Protein AF-A0A811YX08-F1 (afdb_monomer_lite)

Organism: Nyctereutes procyonoides (NCBI:txid34880)

InterPro domains:
  IPR000266 Small ribosomal subunit protein uS17 [PF00366] (24-75)
  IPR000266 Small ribosomal subunit protein uS17 [PTHR10744] (3-75)
  IPR012340 Nucleic acid-binding, OB-fold [SSF50249] (17-75)

Radius of gyration: 16.67 Å; chains: 1; bounding box: 40×21×46 Å

pLDDT: mean 76.2, std 14.74, range [48.81, 95.44]

Foldseek 3Di:
DQVLCVPPPPQDQCDPVHHDHDDDDDDAKDKDKDWDWDADPVVRDTDIDIDIDIAHDDPSPPDDDPPDDDDDDDD

Sequence (75 aa):
MIKEATEGTNIDKKCPFTGNFHPRKMQKTSVTHQDCLHYIQKHNHFEKHQKNMSVHLFSCFRDVQIGDIATVGQC

Structure (mmCIF, N/CA/C/O backbone):
data_AF-A0A811YX08-F1
#
_entry.id   AF-A0A811YX08-F1
#
loop_
_atom_site.group_PDB
_atom_site.id
_atom_site.type_symbol
_atom_site.label_atom_id
_atom_site.label_alt_id
_atom_site.label_comp_id
_atom_site.label_asym_id
_atom_site.label_entity_id
_atom_site.label_seq_id
_atom_site.pdbx_PDB_ins_code
_atom_site.Cartn_x
_atom_site.Cartn_y
_atom_site.Cartn_z
_atom_site.occupancy
_atom_site.B_iso_or_equiv
_atom_site.auth_seq_id
_atom_site.auth_comp_id
_atom_site.auth_asym_id
_atom_site.auth_atom_id
_atom_site.pdbx_PDB_model_num
ATOM 1 N N . MET A 1 1 ? 5.498 -11.789 -15.317 1.00 49.88 1 MET A N 1
ATOM 2 C CA . MET A 1 1 ? 6.438 -10.646 -15.285 1.00 49.88 1 MET A CA 1
ATOM 3 C C . MET A 1 1 ? 5.822 -9.502 -16.069 1.00 49.88 1 MET A C 1
ATOM 5 O O . MET A 1 1 ? 5.227 -9.764 -17.108 1.00 49.88 1 MET A O 1
ATOM 9 N N . ILE A 1 2 ? 5.901 -8.275 -15.551 1.00 61.53 2 ILE A N 1
ATOM 10 C CA . ILE A 1 2 ? 5.389 -7.081 -16.239 1.00 61.53 2 ILE A CA 1
ATOM 11 C C . ILE A 1 2 ? 6.288 -6.842 -17.459 1.00 61.53 2 ILE A C 1
ATOM 13 O O . ILE A 1 2 ? 7.495 -6.693 -17.287 1.00 61.53 2 ILE A O 1
ATOM 17 N N . LYS A 1 3 ? 5.725 -6.836 -18.676 1.00 62.31 3 LYS A N 1
ATOM 18 C CA . LYS A 1 3 ? 6.493 -6.671 -19.930 1.00 62.31 3 LYS A CA 1
ATOM 19 C C . LYS A 1 3 ? 7.340 -5.395 -19.920 1.00 62.31 3 LYS A C 1
ATOM 21 O O . LYS A 1 3 ? 8.497 -5.403 -20.324 1.00 62.31 3 LYS A O 1
ATOM 26 N N . GLU A 1 4 ? 6.810 -4.339 -19.313 1.00 66.12 4 GLU A N 1
ATOM 27 C CA . GLU A 1 4 ? 7.462 -3.034 -19.165 1.00 66.12 4 GLU A CA 1
ATOM 28 C C . GLU A 1 4 ? 8.710 -3.066 -18.272 1.00 66.12 4 GLU A C 1
ATOM 30 O O . GLU A 1 4 ? 9.593 -2.225 -18.423 1.00 66.12 4 GLU A O 1
ATOM 35 N N . ALA A 1 5 ? 8.809 -4.030 -17.350 1.00 58.59 5 ALA A N 1
ATOM 36 C CA . ALA A 1 5 ? 10.001 -4.219 -16.523 1.00 58.59 5 ALA A CA 1
ATOM 37 C C . ALA A 1 5 ? 11.145 -4.897 -17.293 1.00 58.59 5 ALA A C 1
ATOM 39 O O . ALA A 1 5 ? 12.306 -4.733 -16.923 1.00 58.59 5 ALA A O 1
ATOM 40 N N . THR A 1 6 ? 10.819 -5.647 -18.349 1.00 60.09 6 THR A N 1
ATOM 41 C CA . THR A 1 6 ? 11.784 -6.346 -19.208 1.00 60.09 6 THR A CA 1
ATOM 42 C C . THR A 1 6 ? 12.179 -5.498 -20.420 1.00 60.09 6 THR A C 1
ATOM 44 O O . THR A 1 6 ? 13.341 -5.498 -20.809 1.00 60.09 6 THR A O 1
ATOM 47 N N . GLU A 1 7 ? 11.233 -4.750 -20.994 1.00 62.28 7 GLU A N 1
ATOM 48 C CA . GLU A 1 7 ? 11.415 -3.957 -22.221 1.00 62.28 7 GLU A CA 1
ATOM 49 C C . GLU A 1 7 ? 11.746 -2.476 -21.943 1.00 62.28 7 GLU A C 1
ATOM 51 O O . GLU A 1 7 ? 12.241 -1.760 -22.814 1.00 62.28 7 GLU A O 1
ATOM 56 N N . GLY A 1 8 ? 11.486 -1.986 -20.726 1.00 60.91 8 GLY A N 1
ATOM 57 C CA . GLY A 1 8 ? 11.692 -0.590 -20.357 1.00 60.91 8 GLY A CA 1
ATOM 58 C C . GLY A 1 8 ? 13.155 -0.238 -20.073 1.00 60.91 8 GLY A C 1
ATOM 59 O O . GLY A 1 8 ? 13.790 -0.805 -19.192 1.00 60.91 8 GLY A O 1
ATOM 60 N N . THR A 1 9 ? 13.666 0.812 -20.722 1.00 58.53 9 THR A N 1
ATOM 61 C CA . THR A 1 9 ? 15.025 1.367 -20.521 1.00 58.53 9 THR A CA 1
ATOM 62 C C . THR A 1 9 ? 15.255 1.999 -19.136 1.00 58.53 9 THR A C 1
ATOM 64 O O . THR A 1 9 ? 16.374 2.382 -18.802 1.00 58.53 9 THR A O 1
ATOM 67 N N . ASN A 1 10 ? 14.206 2.134 -18.315 1.00 55.75 10 ASN A N 1
ATOM 68 C CA . ASN A 1 10 ? 14.287 2.684 -16.961 1.00 55.75 10 ASN A CA 1
ATOM 69 C C . ASN A 1 10 ? 14.545 1.564 -15.950 1.00 55.75 10 ASN A C 1
ATOM 71 O O . ASN A 1 10 ? 13.622 1.070 -15.303 1.00 55.75 10 ASN A O 1
ATOM 75 N N . IL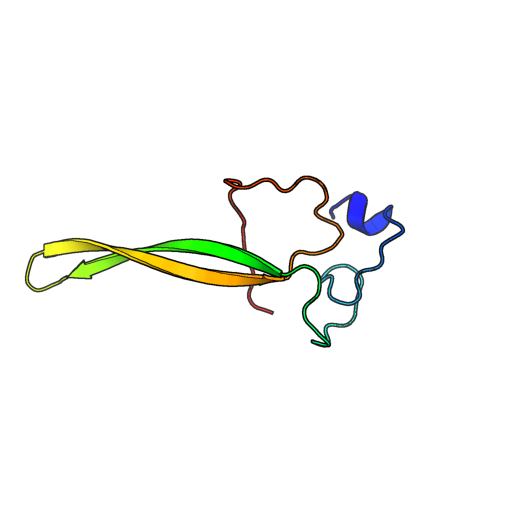E A 1 11 ? 15.813 1.182 -15.805 1.00 57.91 11 ILE A N 1
ATOM 76 C CA . ILE A 1 11 ? 16.251 0.227 -14.784 1.00 57.91 11 ILE A CA 1
ATOM 77 C C . ILE A 1 11 ? 16.198 0.927 -13.419 1.00 57.91 11 ILE A C 1
ATOM 79 O O . ILE A 1 11 ? 17.155 1.565 -12.973 1.00 57.91 11 ILE A O 1
ATOM 83 N N . ASP A 1 12 ? 15.046 0.848 -12.758 1.00 59.69 12 ASP A N 1
ATOM 84 C CA . ASP A 1 12 ? 14.908 1.271 -11.370 1.00 59.69 12 ASP A CA 1
ATOM 85 C C . ASP A 1 12 ? 15.641 0.265 -10.478 1.00 59.69 12 ASP A C 1
ATOM 87 O O . ASP A 1 12 ? 15.224 -0.883 -10.339 1.00 59.69 12 ASP A O 1
ATOM 91 N N . LYS A 1 13 ? 16.745 0.690 -9.855 1.00 61.41 13 LYS A N 1
ATOM 92 C CA . LYS A 1 13 ? 17.542 -0.169 -8.962 1.00 61.41 13 LYS A CA 1
ATOM 93 C C . LYS A 1 13 ? 16.756 -0.656 -7.740 1.00 61.41 13 LYS A C 1
ATOM 95 O O . LYS A 1 13 ? 17.215 -1.574 -7.072 1.00 61.41 13 LYS A O 1
ATOM 100 N N . LYS A 1 14 ? 15.606 -0.044 -7.433 1.00 62.97 14 LYS A N 1
ATOM 101 C CA . LYS A 1 14 ? 14.717 -0.457 -6.342 1.00 62.97 14 LYS A CA 1
ATOM 102 C C . LYS A 1 14 ? 13.707 -1.522 -6.783 1.00 62.97 14 LYS A C 1
ATOM 104 O O . LYS A 1 14 ? 13.064 -2.100 -5.917 1.00 62.97 14 LYS A O 1
ATOM 109 N N . CYS A 1 15 ? 13.561 -1.781 -8.087 1.00 63.00 15 CYS A N 1
ATOM 110 C CA . CYS A 1 15 ? 12.581 -2.722 -8.623 1.00 63.00 15 CYS A CA 1
ATOM 111 C C . CYS A 1 15 ? 12.832 -4.147 -8.098 1.00 63.00 15 CYS A C 1
ATOM 113 O O . CYS A 1 15 ? 13.922 -4.677 -8.330 1.00 63.00 15 CYS A O 1
ATOM 115 N N . PRO A 1 16 ? 11.831 -4.810 -7.486 1.00 64.94 16 PRO A N 1
ATOM 116 C CA . PRO A 1 16 ? 11.973 -6.173 -6.968 1.00 64.94 16 PRO A CA 1
ATOM 117 C C . PRO A 1 16 ? 12.209 -7.209 -8.077 1.00 64.94 16 PRO A C 1
ATOM 119 O O . PRO A 1 16 ? 12.569 -8.345 -7.792 1.00 64.94 16 PRO A O 1
ATOM 122 N N . PHE A 1 17 ? 12.013 -6.825 -9.343 1.00 62.94 17 PHE A N 1
ATOM 123 C CA . PHE A 1 17 ? 12.178 -7.703 -10.499 1.00 62.94 17 PHE A CA 1
ATOM 124 C C . PHE A 1 17 ? 13.544 -7.572 -11.193 1.00 62.94 17 PHE A C 1
ATOM 126 O O . PHE A 1 17 ? 13.930 -8.493 -11.906 1.00 62.94 17 PHE A O 1
ATOM 133 N N . THR A 1 18 ? 14.273 -6.459 -11.022 1.00 58.81 18 THR A N 1
ATOM 134 C CA . THR A 1 18 ? 15.483 -6.154 -11.822 1.00 58.81 18 THR A CA 1
ATOM 135 C C . THR A 1 18 ? 16.640 -5.479 -11.066 1.00 58.81 18 THR A C 1
ATOM 137 O O . THR A 1 18 ? 17.698 -5.290 -11.666 1.00 58.81 18 THR A O 1
ATOM 140 N N . GLY A 1 19 ? 16.511 -5.115 -9.780 1.00 59.12 19 GLY A N 1
ATOM 141 C CA . GLY A 1 19 ? 17.535 -4.335 -9.063 1.00 59.12 19 GLY A CA 1
ATOM 142 C C . GLY A 1 19 ? 17.818 -4.759 -7.614 1.00 59.12 19 GLY A C 1
ATOM 143 O O . GLY A 1 19 ? 16.997 -5.386 -6.954 1.00 59.12 19 GLY A O 1
ATOM 144 N N . ASN A 1 20 ? 19.002 -4.381 -7.109 1.00 59.91 20 ASN A N 1
ATOM 145 C CA . ASN A 1 20 ? 19.408 -4.581 -5.711 1.00 59.91 20 ASN A CA 1
ATOM 146 C C . ASN A 1 20 ? 18.845 -3.476 -4.804 1.00 59.91 20 ASN A C 1
ATOM 148 O O . ASN A 1 20 ? 19.267 -2.316 -4.884 1.00 59.91 20 ASN A O 1
ATOM 152 N N . PHE A 1 21 ? 17.963 -3.861 -3.883 1.00 56.62 21 PHE A N 1
ATOM 153 C CA . PHE A 1 21 ? 17.243 -2.965 -2.979 1.00 56.62 21 PHE A CA 1
ATOM 154 C C . PHE A 1 21 ? 18.177 -2.257 -1.979 1.00 56.62 21 PHE A C 1
ATOM 156 O O . PHE A 1 21 ? 18.587 -2.821 -0.970 1.00 56.62 21 PHE A O 1
ATOM 163 N N . HIS A 1 22 ? 18.515 -0.992 -2.255 1.00 57.31 22 HIS A N 1
ATOM 164 C CA . HIS A 1 22 ? 19.154 -0.095 -1.286 1.00 57.31 22 HIS A CA 1
ATOM 165 C C . HIS A 1 22 ? 18.407 1.248 -1.256 1.00 57.31 22 HIS A C 1
ATOM 167 O O . HIS A 1 22 ? 18.375 1.953 -2.275 1.00 57.31 22 HIS A O 1
ATOM 173 N N . PRO A 1 23 ? 17.821 1.660 -0.116 1.00 50.91 23 PRO A N 1
ATOM 174 C CA . PRO A 1 23 ? 17.088 2.914 -0.026 1.00 50.91 23 PRO A CA 1
ATOM 175 C C . PRO A 1 23 ? 18.062 4.101 -0.011 1.00 50.91 23 PRO A C 1
ATOM 177 O O . PRO A 1 23 ? 18.574 4.509 1.026 1.00 50.91 23 PRO A O 1
ATOM 180 N N . ARG A 1 24 ? 18.329 4.695 -1.178 1.00 48.81 24 ARG A N 1
ATOM 181 C CA . ARG A 1 24 ? 18.939 6.031 -1.289 1.00 48.81 24 ARG A CA 1
ATOM 182 C C . ARG A 1 24 ? 17.911 6.986 -1.891 1.00 48.81 24 ARG A C 1
ATOM 184 O O . ARG A 1 24 ? 17.340 6.644 -2.922 1.00 48.81 24 ARG A O 1
ATOM 191 N N . LYS A 1 25 ? 17.685 8.114 -1.197 1.00 53.03 25 LYS A N 1
ATOM 192 C CA . LYS A 1 25 ? 16.860 9.312 -1.500 1.00 53.03 25 LYS A CA 1
ATOM 193 C C . LYS A 1 25 ? 15.503 9.078 -2.213 1.00 53.03 25 LYS A C 1
ATOM 195 O O . LYS A 1 25 ? 15.390 8.383 -3.219 1.00 53.03 25 LYS A O 1
ATOM 200 N N . MET A 1 26 ? 14.443 9.682 -1.677 1.00 53.44 26 MET A N 1
ATOM 201 C CA . MET A 1 26 ? 13.075 9.582 -2.204 1.00 53.44 26 MET A CA 1
ATOM 202 C C . MET A 1 26 ? 12.938 10.344 -3.530 1.00 53.44 26 MET A C 1
ATOM 204 O O . MET A 1 26 ? 12.856 11.566 -3.555 1.00 53.44 26 MET A O 1
ATOM 208 N N . GLN A 1 27 ? 12.907 9.610 -4.638 1.00 59.28 27 GLN A N 1
ATOM 209 C CA . GLN A 1 27 ? 12.319 10.044 -5.903 1.00 59.28 27 GLN A CA 1
ATOM 210 C C . GLN A 1 27 ? 11.286 8.969 -6.269 1.00 59.28 27 GLN A C 1
ATOM 212 O O . GLN A 1 27 ? 11.602 7.786 -6.129 1.00 59.28 27 GLN A O 1
ATOM 217 N N . LYS A 1 28 ? 10.080 9.375 -6.702 1.00 72.31 28 LYS A N 1
ATOM 218 C CA . LYS A 1 28 ? 8.920 8.503 -7.016 1.00 72.31 28 LYS A CA 1
ATOM 219 C C . LYS A 1 28 ? 8.261 7.823 -5.800 1.00 72.31 28 LYS A C 1
ATOM 221 O O . LYS A 1 28 ? 8.056 6.616 -5.784 1.00 72.31 28 LYS A O 1
ATOM 226 N N . THR A 1 29 ? 7.911 8.595 -4.772 1.00 78.88 29 THR A N 1
ATOM 227 C CA . THR A 1 29 ? 7.094 8.108 -3.645 1.00 78.88 29 THR A CA 1
ATOM 228 C C . THR A 1 29 ? 5.649 8.568 -3.827 1.00 78.88 29 THR A C 1
ATOM 230 O O . THR A 1 29 ? 5.408 9.764 -3.971 1.00 78.88 29 THR A O 1
ATOM 233 N N . SER A 1 30 ? 4.700 7.636 -3.818 1.00 84.31 30 SER A N 1
ATOM 234 C CA . SER A 1 30 ? 3.259 7.900 -3.813 1.00 84.31 30 SER A CA 1
ATOM 235 C C . SER A 1 30 ? 2.699 7.728 -2.404 1.00 84.31 30 SER A C 1
ATOM 237 O O . SER A 1 30 ? 3.129 6.841 -1.666 1.00 84.31 30 SER A O 1
ATOM 239 N N . VAL A 1 31 ? 1.729 8.553 -2.020 1.00 88.06 31 VAL A N 1
ATOM 240 C CA . VAL A 1 31 ? 0.994 8.371 -0.764 1.00 88.06 31 VAL A CA 1
ATOM 241 C C . VAL A 1 31 ? -0.262 7.565 -1.066 1.00 88.06 31 VAL A C 1
ATOM 243 O O . VAL A 1 31 ? -1.096 7.996 -1.856 1.00 88.06 31 VAL A O 1
ATOM 246 N N . THR A 1 32 ? -0.389 6.394 -0.453 1.00 89.12 32 THR A N 1
ATOM 247 C CA . THR A 1 32 ? -1.583 5.551 -0.541 1.00 89.12 32 THR A CA 1
ATOM 248 C C . THR A 1 32 ? -2.425 5.720 0.715 1.00 89.12 32 THR A C 1
ATOM 250 O O . THR A 1 32 ? -1.894 5.686 1.829 1.00 89.12 32 THR A O 1
ATOM 253 N N . HIS A 1 33 ? -3.736 5.858 0.539 1.00 91.00 33 HIS A N 1
ATOM 254 C CA . HIS A 1 33 ? -4.696 5.839 1.636 1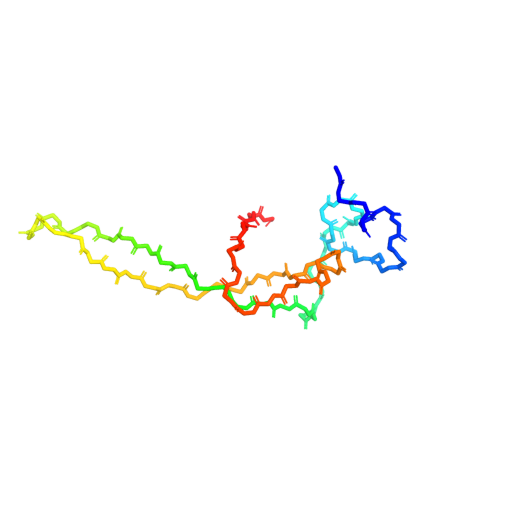.00 91.00 33 HIS A CA 1
ATOM 255 C C . HIS A 1 33 ? -5.141 4.400 1.900 1.00 91.00 33 HIS A C 1
ATOM 257 O O . HIS A 1 33 ? -5.659 3.734 1.007 1.00 91.00 33 HIS A O 1
ATOM 263 N N . GLN A 1 34 ? -4.935 3.925 3.125 1.00 90.94 34 GLN A N 1
ATOM 264 C CA . GLN A 1 34 ? -5.393 2.620 3.582 1.00 90.94 34 GLN A CA 1
ATOM 265 C C . GLN A 1 34 ? -6.561 2.806 4.550 1.00 90.94 34 GLN A C 1
ATOM 267 O O . GLN A 1 34 ? -6.396 3.357 5.641 1.00 90.94 34 GLN A O 1
ATOM 272 N N . ASP A 1 35 ? -7.735 2.330 4.143 1.0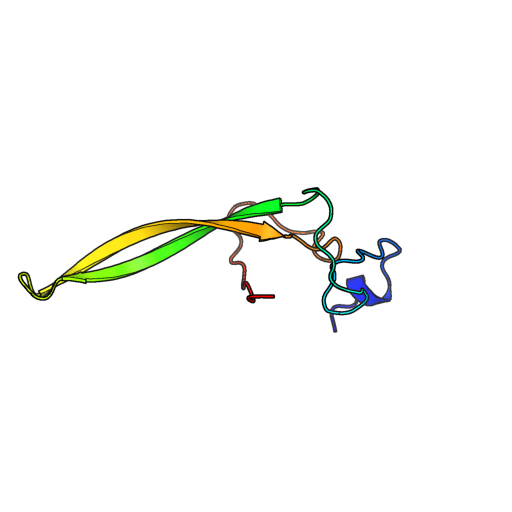0 90.88 35 ASP A N 1
ATOM 273 C CA . ASP A 1 35 ? -8.917 2.259 4.994 1.00 90.88 35 ASP A CA 1
ATOM 274 C C . ASP A 1 35 ? -8.897 0.933 5.779 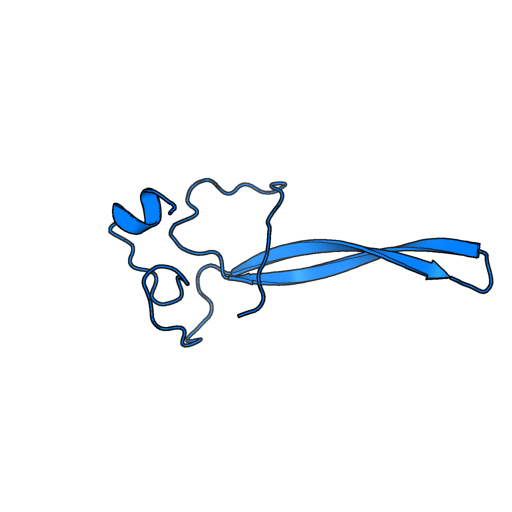1.00 90.88 35 ASP A C 1
ATOM 276 O O . ASP A 1 35 ? -8.861 -0.148 5.192 1.00 90.88 35 ASP A O 1
ATOM 280 N N . CYS A 1 36 ? -8.933 1.008 7.111 1.00 91.00 36 CYS A N 1
ATOM 281 C CA . CYS A 1 36 ? -9.042 -0.149 8.003 1.00 91.00 36 CYS A CA 1
ATOM 282 C C . CYS A 1 36 ? -10.290 -0.018 8.879 1.00 91.00 36 CYS A C 1
ATOM 284 O O . CYS A 1 36 ? -10.542 1.043 9.448 1.00 91.00 36 CYS A O 1
ATOM 286 N N . LEU A 1 37 ? -11.040 -1.107 9.044 1.00 93.75 37 LEU A N 1
ATOM 287 C CA . LEU A 1 37 ? -12.133 -1.171 10.014 1.00 93.75 37 LEU A CA 1
ATOM 288 C C . LEU A 1 37 ? -11.584 -1.633 11.365 1.00 93.75 37 LEU A C 1
ATOM 290 O O . LEU A 1 37 ? -11.013 -2.717 11.475 1.00 93.75 37 LEU A O 1
ATOM 294 N N . HIS A 1 38 ? -11.748 -0.805 12.389 1.00 94.12 38 HIS A N 1
ATOM 295 C CA . HIS A 1 38 ? -11.387 -1.121 13.762 1.00 94.12 38 HIS A CA 1
ATOM 296 C C . HIS A 1 38 ? -12.636 -1.536 14.532 1.00 94.12 38 HIS A C 1
ATOM 298 O O . HIS A 1 38 ? -13.636 -0.825 14.543 1.00 94.12 38 HIS A O 1
ATOM 304 N N . TYR A 1 39 ? -12.593 -2.701 15.164 1.00 94.75 39 TYR A N 1
ATOM 305 C CA . TYR A 1 39 ? -13.725 -3.217 15.921 1.00 94.75 39 TYR A CA 1
ATOM 306 C C . TYR A 1 39 ? -13.688 -2.739 17.374 1.00 94.75 39 TYR A C 1
ATOM 308 O O . TYR A 1 39 ? -12.721 -3.003 18.091 1.00 94.75 39 TYR A O 1
ATOM 316 N N . ILE A 1 40 ? -14.763 -2.093 17.834 1.00 95.12 40 ILE A N 1
ATOM 317 C CA . ILE A 1 40 ? -14.908 -1.651 19.223 1.00 95.12 40 ILE A CA 1
ATOM 318 C C . ILE A 1 40 ? -15.781 -2.628 19.996 1.00 95.12 40 ILE A C 1
ATOM 320 O O . ILE A 1 40 ? -17.008 -2.620 19.898 1.00 95.12 40 ILE A O 1
ATOM 324 N N . GLN A 1 41 ? -15.133 -3.407 20.862 1.00 94.75 41 GLN A N 1
ATOM 325 C CA . GLN A 1 41 ? -15.788 -4.427 21.685 1.00 94.75 41 GLN A CA 1
ATOM 326 C C . GLN A 1 41 ? -16.875 -3.851 22.604 1.00 94.75 41 GLN A C 1
ATOM 328 O O . GLN A 1 41 ? -17.939 -4.443 22.742 1.00 94.75 41 GLN A O 1
ATOM 333 N N . LYS A 1 42 ? -16.639 -2.671 23.199 1.00 94.81 42 LYS A N 1
ATOM 334 C CA . LYS A 1 42 ? -17.565 -2.043 24.161 1.00 94.81 42 LYS A CA 1
ATOM 335 C C . LYS A 1 42 ? -18.928 -1.692 23.553 1.00 94.81 42 LYS A C 1
ATOM 337 O O . LYS A 1 42 ? -19.925 -1.679 24.266 1.00 94.81 42 LYS A O 1
ATOM 342 N N . HIS A 1 43 ? -18.963 -1.389 22.257 1.00 93.19 43 HIS A N 1
ATOM 343 C CA . HIS A 1 43 ? -20.153 -0.871 21.580 1.00 93.19 43 HIS A CA 1
ATOM 344 C C . HIS A 1 43 ? -20.580 -1.729 20.379 1.00 93.19 43 HIS A C 1
ATOM 346 O O . HIS A 1 43 ? -21.441 -1.293 19.619 1.00 93.19 43 HIS A O 1
ATOM 352 N N . ASN A 1 44 ? -19.971 -2.910 20.202 1.00 92.19 44 ASN A N 1
ATOM 353 C CA . ASN A 1 44 ? -20.252 -3.883 19.141 1.00 92.19 44 ASN A CA 1
ATOM 354 C C . ASN A 1 44 ? -20.448 -3.250 17.746 1.00 92.19 44 ASN A C 1
ATOM 356 O O . ASN A 1 44 ? -21.389 -3.578 17.025 1.00 92.19 44 ASN A O 1
ATOM 360 N N . HIS A 1 45 ? -19.580 -2.306 17.378 1.00 94.56 45 HIS A N 1
ATOM 361 C CA . HIS A 1 45 ? -19.582 -1.682 16.056 1.00 94.56 45 HIS A CA 1
ATOM 362 C C . HIS A 1 45 ? -18.160 -1.506 15.527 1.00 94.56 45 HIS A C 1
ATOM 364 O O . HIS A 1 45 ? -17.177 -1.627 16.263 1.00 94.56 45 HIS A O 1
ATOM 370 N N . PHE A 1 46 ? -18.066 -1.225 14.229 1.00 95.44 46 PHE A N 1
ATOM 371 C CA . PHE A 1 46 ? -16.808 -0.965 13.544 1.00 95.44 46 PHE A CA 1
ATOM 372 C C . PHE A 1 46 ? -16.645 0.533 13.294 1.00 95.44 46 PHE A C 1
ATOM 374 O O . PHE A 1 46 ? -17.541 1.176 12.749 1.00 95.44 46 PHE A O 1
ATOM 381 N N . GLU A 1 47 ? -15.488 1.073 13.652 1.00 94.38 47 GLU A N 1
ATOM 382 C CA . GLU A 1 47 ? -15.058 2.414 13.275 1.00 94.38 47 GLU A CA 1
ATOM 383 C C . GLU A 1 47 ? -14.172 2.350 12.032 1.00 94.38 47 GLU A C 1
ATOM 385 O O . GLU A 1 47 ? -13.309 1.478 11.894 1.00 94.38 47 GLU A O 1
ATOM 390 N N . LYS A 1 48 ? -14.365 3.294 11.110 1.00 94.88 48 LYS A N 1
ATOM 391 C CA . LYS A 1 48 ? -13.507 3.434 9.934 1.00 94.88 48 LYS A CA 1
ATOM 392 C C . LYS A 1 48 ? -12.288 4.280 10.297 1.00 94.88 48 LYS A C 1
ATOM 394 O O . LYS A 1 48 ? -12.424 5.456 10.617 1.00 94.88 48 LYS A O 1
ATOM 399 N N . HIS A 1 49 ? -11.097 3.702 10.186 1.00 93.88 49 HIS A N 1
ATOM 400 C CA . HIS A 1 49 ? -9.829 4.414 10.302 1.00 93.88 49 HIS A CA 1
ATOM 401 C C . HIS A 1 49 ? -9.178 4.573 8.938 1.00 93.88 49 HIS A C 1
ATOM 403 O O . HIS A 1 49 ? -9.212 3.662 8.114 1.00 93.88 49 HIS A O 1
ATOM 409 N N . GLN A 1 50 ? -8.519 5.710 8.741 1.00 92.81 50 GLN A N 1
ATOM 410 C CA . GLN A 1 50 ? -7.732 5.981 7.546 1.00 92.81 50 GLN A CA 1
ATOM 411 C C . GLN A 1 50 ? -6.281 6.183 7.956 1.00 92.81 50 GLN A C 1
ATOM 413 O O . GLN A 1 50 ? -5.987 6.904 8.912 1.00 92.81 50 GLN A O 1
ATOM 418 N N . LYS A 1 51 ? -5.366 5.525 7.252 1.00 90.88 51 LYS A N 1
ATOM 419 C CA . LYS A 1 51 ? -3.926 5.690 7.441 1.00 90.88 51 LYS A CA 1
ATOM 420 C C . LYS A 1 51 ? -3.287 6.043 6.112 1.00 90.88 51 LYS A C 1
ATOM 422 O O . LYS A 1 51 ? -3.566 5.418 5.094 1.00 90.88 51 LYS A O 1
ATOM 427 N N . ASN A 1 52 ? -2.405 7.033 6.142 1.00 90.31 52 ASN A N 1
ATOM 428 C CA . ASN A 1 52 ? -1.606 7.399 4.983 1.00 90.31 52 ASN A CA 1
ATOM 429 C C . ASN A 1 52 ? -0.297 6.620 5.058 1.00 90.31 52 ASN A C 1
ATOM 431 O O . ASN A 1 52 ? 0.400 6.678 6.071 1.00 90.31 52 ASN A O 1
ATOM 435 N N . MET A 1 53 ? 0.031 5.901 3.992 1.00 88.81 53 MET A N 1
ATOM 436 C CA . MET A 1 53 ? 1.275 5.152 3.871 1.00 88.81 53 MET A CA 1
ATOM 437 C C . MET A 1 53 ? 2.056 5.676 2.670 1.00 88.81 53 MET A C 1
ATOM 439 O O . MET A 1 53 ? 1.499 5.858 1.589 1.00 88.81 53 MET A O 1
ATOM 443 N N . SER A 1 54 ? 3.345 5.945 2.859 1.00 86.25 54 SER A N 1
ATOM 444 C CA . SER A 1 54 ? 4.243 6.289 1.761 1.00 86.25 54 SER A CA 1
ATOM 445 C C . SER A 1 54 ? 4.769 5.011 1.117 1.00 86.25 54 SER A C 1
ATOM 447 O O . SER A 1 54 ? 5.341 4.146 1.777 1.00 86.25 54 SER A O 1
ATOM 449 N N 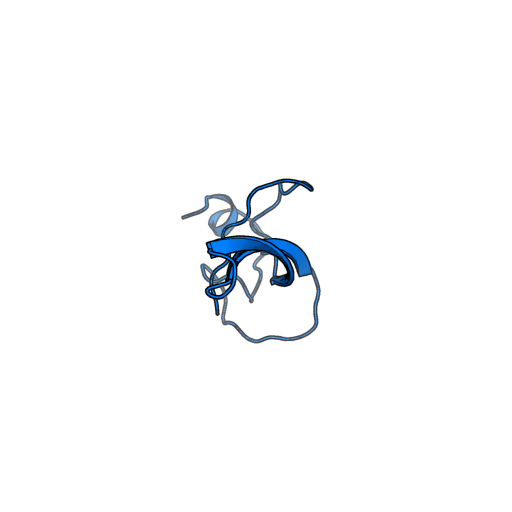. VAL A 1 55 ? 4.569 4.892 -0.190 1.00 84.94 55 VAL A N 1
ATOM 450 C CA . VAL A 1 55 ? 4.948 3.720 -0.979 1.00 84.94 55 VAL A CA 1
ATOM 451 C C . VAL A 1 55 ? 5.885 4.160 -2.090 1.00 84.94 55 VAL A C 1
ATOM 453 O O . VAL A 1 55 ? 5.698 5.211 -2.706 1.00 84.94 55 VAL A O 1
ATOM 456 N N . HIS A 1 56 ? 6.930 3.376 -2.338 1.00 82.88 56 HIS A N 1
ATOM 457 C CA . HIS A 1 56 ? 7.812 3.607 -3.479 1.00 82.88 56 HIS A CA 1
ATOM 458 C C . HIS A 1 56 ? 7.133 3.105 -4.753 1.00 82.88 56 HIS A C 1
ATOM 460 O O . HIS A 1 56 ? 6.808 1.923 -4.854 1.00 82.88 56 HIS A O 1
ATOM 466 N N . LEU A 1 57 ? 6.939 3.993 -5.725 1.00 78.75 57 LEU A N 1
ATOM 467 C CA . LEU A 1 57 ? 6.377 3.644 -7.020 1.00 78.75 57 LEU A CA 1
ATOM 468 C C . LEU A 1 57 ? 7.513 3.314 -7.988 1.00 78.75 57 LEU A C 1
ATOM 470 O O . LEU A 1 57 ? 8.360 4.155 -8.303 1.00 78.75 57 LEU A O 1
ATOM 474 N N . PHE A 1 58 ? 7.535 2.073 -8.465 1.00 71.69 58 PHE A N 1
ATOM 475 C CA . PHE A 1 58 ? 8.544 1.637 -9.423 1.00 71.69 58 PHE A CA 1
ATOM 476 C C . PHE A 1 58 ? 8.305 2.253 -10.796 1.00 71.69 58 PHE A C 1
ATOM 478 O O . PHE A 1 58 ? 7.175 2.391 -11.252 1.00 71.69 58 PHE A O 1
ATOM 485 N N . SER A 1 59 ? 9.399 2.536 -11.500 1.00 71.31 59 SER A N 1
ATOM 486 C CA . SER A 1 59 ? 9.378 3.122 -12.851 1.00 71.31 59 SER A CA 1
ATOM 487 C C . SER A 1 59 ? 8.698 2.247 -13.920 1.00 71.31 59 SER A C 1
ATOM 489 O O . SER A 1 59 ? 8.465 2.719 -15.031 1.00 71.31 59 SER A O 1
ATOM 491 N N . CYS A 1 60 ? 8.418 0.982 -13.592 1.00 70.62 60 CYS A N 1
ATOM 492 C CA . CYS A 1 60 ? 7.651 0.052 -14.418 1.00 70.62 60 CYS A CA 1
ATOM 493 C C . CYS A 1 60 ? 6.154 0.377 -14.430 1.00 70.62 60 CYS A C 1
ATOM 495 O O . CYS A 1 60 ? 5.482 0.004 -15.373 1.00 70.62 60 CYS A O 1
ATOM 497 N N . PHE A 1 61 ? 5.644 1.087 -13.422 1.00 72.38 61 PHE A N 1
ATOM 498 C CA . PHE A 1 61 ? 4.257 1.533 -13.374 1.00 72.38 61 PHE A CA 1
ATOM 499 C C . PHE A 1 61 ? 4.167 2.926 -14.004 1.00 72.38 61 PHE A C 1
ATOM 501 O O . PHE A 1 61 ? 4.460 3.929 -13.351 1.00 72.38 61 PHE A O 1
ATOM 508 N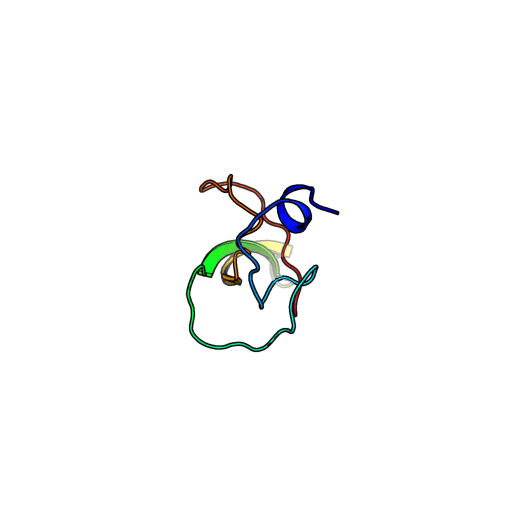 N . ARG A 1 62 ? 3.849 2.982 -15.303 1.00 69.75 62 ARG A N 1
ATOM 509 C CA . ARG A 1 62 ? 3.749 4.243 -16.064 1.00 69.75 62 ARG A CA 1
ATOM 510 C C . ARG A 1 62 ? 2.339 4.833 -16.058 1.00 69.75 62 ARG A C 1
ATOM 512 O O . ARG A 1 62 ? 2.212 6.053 -16.037 1.00 69.75 62 ARG A O 1
ATOM 519 N N . ASP A 1 63 ? 1.324 3.980 -15.967 1.00 76.56 63 ASP A N 1
ATOM 520 C CA . ASP A 1 63 ? -0.087 4.355 -16.096 1.00 76.56 63 ASP A CA 1
ATOM 521 C C . ASP A 1 63 ? -0.820 4.322 -14.745 1.00 76.56 63 ASP A C 1
ATOM 523 O O . ASP A 1 63 ? -1.836 3.652 -14.601 1.00 76.56 63 ASP A O 1
ATOM 527 N N . VAL A 1 64 ? -0.286 5.006 -13.727 1.00 78.50 64 VAL A N 1
ATOM 528 C CA . VAL A 1 64 ? -0.942 5.105 -12.409 1.00 78.50 64 VAL A CA 1
ATOM 529 C C . VAL A 1 64 ? -1.612 6.459 -12.263 1.00 78.50 64 VAL A C 1
ATOM 531 O O . VAL A 1 64 ? -0.968 7.502 -12.406 1.00 78.50 64 VAL A O 1
ATOM 534 N N . GLN A 1 65 ? -2.898 6.440 -11.939 1.00 84.00 65 GLN A N 1
ATOM 535 C CA . GLN A 1 65 ? -3.719 7.613 -11.693 1.00 84.00 65 GLN A CA 1
ATOM 536 C C . GLN A 1 65 ? -4.193 7.666 -10.236 1.00 84.00 65 GLN A C 1
ATOM 538 O O . GLN A 1 65 ? -4.142 6.701 -9.471 1.00 84.00 65 GLN A O 1
ATOM 543 N N . ILE A 1 66 ? -4.635 8.853 -9.819 1.00 84.25 66 ILE A N 1
ATOM 544 C CA . ILE A 1 66 ? -5.206 9.053 -8.486 1.00 84.25 66 ILE A CA 1
ATOM 545 C C . ILE A 1 66 ? -6.548 8.321 -8.430 1.00 84.25 66 ILE A C 1
ATOM 547 O O . ILE A 1 66 ? -7.430 8.590 -9.240 1.00 84.25 66 ILE A O 1
ATOM 551 N N . GLY A 1 67 ? -6.707 7.440 -7.444 1.00 85.94 67 GLY A N 1
ATOM 552 C CA . GLY A 1 67 ? -7.919 6.635 -7.266 1.00 85.94 67 GLY A CA 1
ATOM 553 C C . GLY A 1 67 ? -7.758 5.169 -7.663 1.00 85.94 67 GLY A C 1
ATOM 554 O O . GLY A 1 67 ? -8.644 4.372 -7.362 1.00 85.94 67 GLY A O 1
ATOM 555 N N . ASP A 1 68 ? -6.623 4.793 -8.256 1.00 87.69 68 ASP A N 1
ATOM 556 C CA . ASP A 1 68 ? -6.324 3.394 -8.542 1.00 87.69 68 ASP A CA 1
ATOM 557 C C . ASP A 1 68 ? -6.104 2.580 -7.260 1.00 87.69 68 ASP A C 1
ATOM 559 O O . ASP A 1 68 ? -5.561 3.058 -6.256 1.00 87.69 68 ASP A O 1
ATOM 563 N N . ILE A 1 69 ? -6.502 1.307 -7.306 1.00 86.81 69 ILE A N 1
ATOM 564 C CA . ILE A 1 69 ? -6.299 0.365 -6.205 1.00 86.81 69 ILE A CA 1
ATOM 565 C C . ILE A 1 69 ? -4.887 -0.212 -6.314 1.00 86.81 69 ILE A C 1
ATOM 567 O O . ILE A 1 69 ? -4.585 -1.002 -7.208 1.00 86.81 69 ILE A O 1
ATOM 571 N N . ALA A 1 70 ? -4.022 0.160 -5.373 1.00 84.31 70 ALA A N 1
ATOM 572 C CA . ALA A 1 70 ? -2.654 -0.335 -5.303 1.00 84.31 70 ALA A CA 1
ATOM 573 C C . ALA A 1 70 ? -2.535 -1.529 -4.343 1.00 84.31 70 ALA A C 1
ATOM 575 O O . ALA A 1 70 ? -2.996 -1.476 -3.203 1.00 84.31 70 ALA A O 1
ATOM 576 N N . THR A 1 71 ? -1.851 -2.590 -4.781 1.00 86.19 71 THR A N 1
ATOM 577 C CA . THR A 1 71 ? -1.401 -3.675 -3.894 1.00 86.19 71 THR A CA 1
ATOM 578 C C . THR A 1 71 ? 0.044 -3.412 -3.494 1.00 86.19 71 THR A C 1
ATOM 580 O O . THR A 1 71 ? 0.913 -3.275 -4.353 1.00 86.19 71 THR A O 1
ATOM 583 N N . VAL A 1 72 ? 0.302 -3.334 -2.190 1.00 84.94 72 VAL A N 1
ATOM 584 C CA . VAL A 1 72 ? 1.612 -2.971 -1.637 1.00 84.94 72 VAL A CA 1
ATOM 585 C C . VAL A 1 72 ? 2.206 -4.174 -0.913 1.00 84.94 72 VAL A C 1
ATOM 587 O O . VAL A 1 72 ? 1.520 -4.827 -0.130 1.00 84.94 72 VAL A O 1
ATOM 590 N N . GLY A 1 73 ? 3.483 -4.459 -1.169 1.00 83.06 73 GLY A N 1
ATOM 591 C CA . GLY A 1 73 ? 4.266 -5.453 -0.435 1.00 83.06 73 GLY A CA 1
ATOM 592 C C . GLY A 1 73 ? 5.289 -4.778 0.474 1.00 83.06 73 GLY A C 1
ATOM 593 O O . GLY A 1 73 ? 5.914 -3.792 0.077 1.00 83.06 73 GLY A O 1
ATOM 594 N N . GLN A 1 74 ? 5.471 -5.309 1.683 1.00 81.62 74 GLN A N 1
ATOM 595 C CA . GLN A 1 74 ? 6.583 -4.908 2.542 1.00 81.62 74 GLN A CA 1
ATOM 596 C C . GLN A 1 74 ? 7.893 -5.435 1.941 1.00 81.62 74 GLN A C 1
ATOM 598 O O . GLN A 1 74 ? 7.956 -6.587 1.514 1.00 81.62 74 GLN A O 1
ATOM 603 N N . CYS A 1 75 ? 8.906 -4.574 1.886 1.00 71.31 75 CYS A N 1
ATOM 604 C CA . CYS A 1 75 ? 10.261 -4.894 1.437 1.00 71.31 75 CYS A CA 1
ATOM 605 C C . CYS A 1 75 ? 11.236 -4.754 2.605 1.00 71.31 75 CYS A C 1
ATOM 607 O O . CYS A 1 75 ? 10.997 -3.856 3.449 1.00 71.31 75 CYS A O 1
#

Secondary structure (DSSP, 8-state):
--HHHHH-S---TT-TTTS-----S-SSEEEEEEEEEEEEGGGTEEEEEEEEEEEEPPTT--S--TT--------